Protein AF-A0A938M3X2-F1 (afdb_monomer_lite)

Secondary structure (DSSP, 8-state):
---HHHHHHHHHHHHHHS-EEEESBTBTTEEEEEEEEE-TTSSEEEEEEEEEEGGG--HHHHHHHHHHHHHHHHHHHHHHS---------PPP----------------S---S-------

Structure (mmCIF, N/CA/C/O backbone):
data_AF-A0A938M3X2-F1
#
_entry.id   AF-A0A938M3X2-F1
#
loop_
_atom_site.group_PDB
_atom_site.id
_atom_site.type_symbol
_atom_site.label_atom_id
_atom_site.label_alt_id
_atom_site.label_comp_id
_atom_site.label_asym_id
_atom_site.label_entity_id
_atom_site.label_seq_id
_atom_site.pdbx_PDB_ins_code
_atom_site.Cartn_x
_atom_site.Cartn_y
_atom_site.Cartn_z
_atom_site.occupancy
_atom_site.B_iso_or_equiv
_atom_site.auth_seq_id
_atom_site.auth_comp_id
_atom_site.auth_asym_id
_atom_site.auth_atom_id
_atom_site.pdbx_PDB_model_num
ATOM 1 N N . LEU A 1 1 ? -7.034 -14.547 -14.551 1.00 52.75 1 LEU A N 1
ATOM 2 C CA . LEU A 1 1 ? -7.126 -14.270 -13.098 1.00 52.75 1 LEU A CA 1
ATOM 3 C C . LEU A 1 1 ? -6.204 -15.238 -12.364 1.00 52.75 1 LEU A C 1
ATOM 5 O O . LEU A 1 1 ? -6.145 -16.388 -12.790 1.00 52.75 1 LEU A O 1
ATOM 9 N N . PRO A 1 2 ? -5.453 -14.794 -11.342 1.00 70.31 2 PRO A N 1
ATOM 10 C CA . PRO A 1 2 ? -4.581 -15.675 -10.570 1.00 70.31 2 PRO A CA 1
ATOM 11 C C . PRO A 1 2 ? -5.396 -16.762 -9.856 1.00 70.31 2 PRO A C 1
ATOM 13 O O . PRO A 1 2 ? -6.540 -16.531 -9.470 1.00 70.31 2 PRO A O 1
ATOM 16 N N . ASP A 1 3 ? -4.795 -17.938 -9.675 1.00 91.31 3 ASP A N 1
ATOM 17 C CA . ASP A 1 3 ? -5.397 -19.029 -8.907 1.00 91.31 3 ASP A CA 1
ATOM 18 C C . ASP A 1 3 ? -5.731 -18.591 -7.465 1.00 91.31 3 ASP A C 1
ATOM 20 O O . ASP A 1 3 ? -5.020 -17.785 -6.846 1.00 91.31 3 ASP A O 1
ATOM 24 N N . ALA A 1 4 ? -6.811 -19.153 -6.917 1.00 92.31 4 ALA A N 1
ATOM 25 C CA . ALA A 1 4 ? -7.340 -18.814 -5.606 1.00 92.31 4 ALA A CA 1
ATOM 26 C C . ALA A 1 4 ? -6.290 -18.986 -4.499 1.00 92.31 4 ALA A C 1
ATOM 28 O O . ALA A 1 4 ? -6.208 -18.144 -3.599 1.00 92.31 4 ALA A O 1
ATOM 29 N N . ALA A 1 5 ? -5.440 -20.017 -4.557 1.00 92.56 5 ALA A N 1
ATOM 30 C CA . ALA A 1 5 ? -4.419 -20.229 -3.532 1.00 92.56 5 ALA A CA 1
ATOM 31 C C . ALA A 1 5 ? -3.342 -19.129 -3.555 1.00 92.56 5 ALA A C 1
ATOM 33 O O . ALA A 1 5 ? -2.871 -18.690 -2.498 1.00 92.56 5 ALA A O 1
ATOM 34 N N . CYS A 1 6 ? -2.978 -18.644 -4.748 1.00 91.50 6 CYS A N 1
ATOM 35 C CA . CYS A 1 6 ? -2.032 -17.541 -4.916 1.00 91.50 6 CYS A CA 1
ATOM 36 C C . CYS A 1 6 ? -2.580 -16.241 -4.314 1.00 91.50 6 CYS A C 1
ATOM 38 O O . CYS A 1 6 ? -1.899 -15.598 -3.509 1.00 91.50 6 CYS A O 1
ATOM 40 N N . PHE A 1 7 ? -3.837 -15.914 -4.620 1.00 92.00 7 PHE A N 1
ATOM 41 C CA . PHE A 1 7 ? -4.511 -14.738 -4.076 1.00 92.00 7 PHE A CA 1
ATOM 42 C C . PHE A 1 7 ? -4.554 -14.760 -2.541 1.00 92.00 7 PHE A C 1
ATOM 44 O O . PHE A 1 7 ? -4.111 -13.816 -1.885 1.00 92.00 7 PHE A O 1
ATOM 51 N N . HIS A 1 8 ? -4.990 -15.869 -1.934 1.00 93.62 8 HIS A N 1
ATOM 52 C CA . HIS A 1 8 ? -5.052 -15.986 -0.473 1.00 93.62 8 HIS A CA 1
ATOM 53 C C . HIS A 1 8 ? -3.672 -15.875 0.190 1.00 93.62 8 HIS A C 1
ATOM 55 O O . HIS A 1 8 ? -3.543 -15.288 1.270 1.00 93.62 8 HIS A O 1
ATOM 61 N N . ARG A 1 9 ? -2.622 -16.408 -0.448 1.00 94.19 9 ARG A N 1
ATOM 62 C CA . ARG A 1 9 ? -1.241 -16.268 0.034 1.00 94.19 9 ARG A CA 1
ATOM 63 C C . ARG A 1 9 ? -0.795 -14.808 0.039 1.00 94.19 9 ARG A C 1
ATOM 65 O O . ARG A 1 9 ? -0.215 -14.369 1.035 1.00 94.19 9 ARG A O 1
ATOM 72 N N . GLU A 1 10 ? -1.094 -14.061 -1.017 1.00 93.25 10 GLU A N 1
ATOM 73 C CA . GLU A 1 10 ? -0.736 -12.645 -1.091 1.00 93.25 10 GLU A CA 1
ATOM 74 C C . GLU A 1 10 ? -1.541 -11.804 -0.097 1.00 93.25 10 GLU A C 1
ATOM 76 O O . GLU A 1 10 ? -0.965 -11.004 0.638 1.00 93.25 10 GLU A O 1
ATOM 81 N N . MET A 1 11 ? -2.836 -12.080 0.075 1.00 93.62 11 MET A N 1
ATOM 82 C CA . MET A 1 11 ? -3.647 -11.420 1.104 1.00 93.62 11 MET A CA 1
ATOM 83 C C . MET A 1 11 ? -3.102 -11.656 2.519 1.00 93.62 11 MET A C 1
ATOM 85 O O . MET A 1 11 ? -3.061 -10.728 3.332 1.00 93.62 11 MET A O 1
ATOM 89 N N . ARG A 1 12 ? -2.617 -12.867 2.836 1.00 94.06 12 ARG A N 1
ATOM 90 C CA . ARG A 1 12 ? -1.928 -13.133 4.116 1.00 94.06 12 ARG A CA 1
ATOM 91 C C . ARG A 1 12 ? -0.643 -12.314 4.253 1.00 94.06 12 ARG A C 1
ATOM 93 O O . ARG A 1 12 ? -0.358 -11.807 5.340 1.00 94.06 12 ARG A O 1
ATOM 100 N N . ARG A 1 13 ? 0.126 -12.159 3.171 1.00 93.94 13 ARG A N 1
ATOM 101 C CA . ARG A 1 13 ? 1.345 -11.338 3.153 1.00 93.94 13 ARG A CA 1
ATOM 102 C C . ARG A 1 13 ? 1.022 -9.864 3.388 1.00 93.94 13 ARG A C 1
ATOM 104 O O . ARG A 1 13 ? 1.642 -9.260 4.262 1.00 93.94 13 ARG A O 1
ATOM 111 N N . ILE A 1 14 ? 0.029 -9.327 2.680 1.00 94.50 14 ILE A N 1
ATOM 112 C CA . ILE A 1 14 ? -0.466 -7.950 2.815 1.00 94.50 14 ILE A CA 1
ATOM 113 C C . ILE A 1 14 ? -0.927 -7.690 4.252 1.00 94.50 14 ILE A C 1
ATOM 115 O O . ILE A 1 14 ? -0.463 -6.737 4.874 1.00 94.50 14 ILE A O 1
ATOM 119 N N . ARG A 1 15 ? -1.742 -8.580 4.838 1.00 90.56 15 ARG A N 1
ATOM 120 C CA . ARG A 1 15 ? -2.202 -8.452 6.236 1.00 90.56 15 ARG A CA 1
ATOM 121 C C . ARG A 1 15 ? -1.051 -8.424 7.242 1.00 90.56 15 ARG A C 1
ATOM 123 O O . ARG A 1 15 ? -1.148 -7.711 8.234 1.00 90.56 15 ARG A O 1
ATOM 130 N N . ARG A 1 16 ? 0.028 -9.178 6.998 1.00 90.94 16 ARG A N 1
ATOM 131 C CA . ARG A 1 16 ? 1.209 -9.206 7.875 1.00 90.94 16 ARG A CA 1
ATOM 132 C C . ARG A 1 16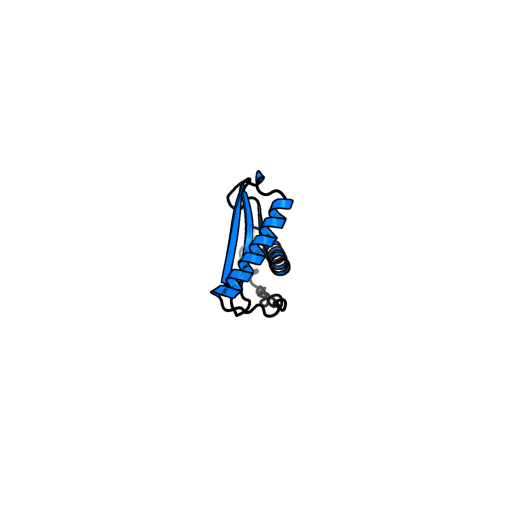 ? 2.086 -7.961 7.735 1.00 90.94 16 ARG A C 1
ATOM 134 O O . ARG A 1 16 ? 2.614 -7.508 8.742 1.00 90.94 16 ARG A O 1
ATOM 141 N N . ARG A 1 17 ? 2.285 -7.453 6.512 1.00 93.06 17 ARG A N 1
ATOM 142 C CA . ARG A 1 17 ? 3.199 -6.324 6.239 1.00 93.06 17 ARG A CA 1
ATOM 143 C C . ARG A 1 17 ? 2.535 -4.948 6.312 1.00 93.06 17 ARG A C 1
ATOM 145 O O . ARG A 1 17 ? 3.238 -3.963 6.472 1.00 93.06 17 ARG A O 1
ATOM 152 N N . GLY A 1 18 ? 1.209 -4.885 6.192 1.00 94.12 18 GLY A N 1
ATOM 153 C CA . GLY A 1 18 ? 0.438 -3.644 6.276 1.00 94.12 18 GLY A CA 1
ATOM 154 C C . GLY A 1 18 ? 0.338 -2.851 4.972 1.00 94.12 18 GLY A C 1
ATOM 155 O O . GLY A 1 18 ? -0.205 -1.761 4.996 1.00 94.12 18 GLY A O 1
ATOM 156 N N . TYR A 1 19 ? 0.814 -3.376 3.844 1.00 96.25 19 TYR A N 1
ATOM 157 C CA . TYR A 1 19 ? 0.751 -2.705 2.543 1.00 96.25 19 TYR A CA 1
ATOM 158 C C . TYR A 1 19 ? 0.671 -3.715 1.391 1.00 96.25 19 TYR A C 1
ATOM 160 O O . TYR A 1 19 ? 0.969 -4.903 1.570 1.00 96.25 19 TYR A O 1
ATOM 168 N N . ALA A 1 20 ? 0.286 -3.242 0.211 1.00 96.62 20 ALA A N 1
ATOM 169 C CA . ALA A 1 20 ? 0.288 -3.964 -1.055 1.00 96.62 20 ALA A CA 1
ATOM 170 C C . ALA A 1 20 ? 1.196 -3.249 -2.064 1.00 96.62 20 ALA A C 1
ATOM 172 O O . ALA A 1 20 ? 1.305 -2.025 -2.041 1.00 96.62 20 ALA A O 1
ATOM 173 N N . VAL A 1 21 ? 1.851 -4.028 -2.924 1.00 95.88 21 VAL A N 1
ATOM 174 C CA . VAL A 1 21 ? 2.609 -3.533 -4.078 1.00 95.88 21 VAL A CA 1
ATOM 175 C C . VAL A 1 21 ? 2.133 -4.334 -5.274 1.00 95.88 21 VAL A C 1
ATOM 177 O O . VAL A 1 21 ? 2.190 -5.565 -5.236 1.00 95.88 21 VAL A O 1
ATOM 180 N N . GLU A 1 22 ? 1.672 -3.640 -6.300 1.00 92.94 22 GLU A N 1
ATOM 181 C CA . GLU A 1 22 ? 1.175 -4.211 -7.543 1.00 92.94 22 GLU A CA 1
ATOM 182 C C . GLU A 1 22 ? 2.006 -3.671 -8.704 1.00 92.94 22 GLU A C 1
ATOM 184 O O . GLU A 1 22 ? 2.343 -2.486 -8.741 1.00 92.94 22 GLU A O 1
ATOM 189 N N . ARG A 1 23 ? 2.379 -4.558 -9.624 1.00 92.62 23 ARG A N 1
ATOM 190 C CA . ARG A 1 23 ? 3.079 -4.212 -10.861 1.00 92.62 23 ARG A CA 1
ATOM 191 C C . ARG A 1 23 ? 2.142 -4.485 -12.023 1.00 92.62 23 ARG A C 1
ATOM 193 O O . ARG A 1 23 ? 1.361 -5.430 -11.959 1.00 92.62 23 ARG A O 1
ATOM 200 N N . ASP A 1 24 ? 2.248 -3.647 -13.037 1.00 86.19 24 ASP A N 1
ATOM 201 C CA . ASP A 1 24 ? 1.408 -3.616 -14.225 1.00 86.19 24 ASP A CA 1
ATOM 202 C C . ASP A 1 24 ? -0.085 -3.421 -13.901 1.00 86.19 24 ASP A C 1
ATOM 204 O O . ASP A 1 24 ? -0.957 -3.987 -14.556 1.00 86.19 24 ASP A O 1
ATOM 208 N N . SER A 1 25 ? -0.380 -2.610 -12.870 1.00 75.50 25 SER A N 1
ATOM 209 C CA . SER A 1 25 ? -1.735 -2.451 -12.309 1.00 75.50 25 SER A CA 1
ATOM 210 C C . SER A 1 25 ? -2.753 -1.861 -13.292 1.00 75.50 25 SER A C 1
ATOM 212 O O . SER A 1 25 ? -3.928 -2.190 -13.208 1.00 75.50 25 SER A O 1
ATOM 214 N N . ASP A 1 26 ? -2.301 -1.025 -14.234 1.00 77.25 26 ASP A N 1
ATOM 215 C CA . ASP A 1 26 ? -3.125 -0.371 -15.269 1.00 77.25 26 ASP A CA 1
ATOM 216 C C . ASP A 1 26 ? -2.487 -0.490 -16.668 1.00 77.25 26 ASP A C 1
ATOM 218 O O . ASP A 1 26 ? -2.649 0.373 -17.532 1.00 77.25 26 ASP A O 1
ATOM 222 N N . GLY A 1 27 ? -1.717 -1.559 -16.884 1.00 74.56 27 GLY A N 1
ATOM 223 C CA . GLY A 1 27 ? -0.938 -1.787 -18.100 1.00 74.56 27 GLY A CA 1
ATOM 224 C C . GLY A 1 27 ? 0.564 -1.850 -17.840 1.00 74.56 27 GLY A C 1
ATOM 225 O O . GLY A 1 27 ? 1.042 -1.567 -16.740 1.00 74.56 27 GLY A O 1
ATOM 226 N N . GLU A 1 28 ? 1.301 -2.258 -18.871 1.00 85.56 28 GLU A N 1
ATOM 227 C CA . GLU A 1 28 ? 2.742 -2.487 -18.793 1.00 85.56 28 GLU A CA 1
ATOM 228 C C . GLU A 1 28 ? 3.486 -1.239 -18.302 1.00 85.56 28 GLU A C 1
ATOM 230 O O . GLU A 1 28 ? 3.310 -0.130 -18.812 1.00 85.56 28 GLU A O 1
ATOM 235 N N . GLY A 1 29 ? 4.331 -1.425 -17.289 1.00 90.62 29 GLY A N 1
ATOM 236 C CA . GLY A 1 29 ? 5.178 -0.358 -16.772 1.00 90.62 29 GLY A CA 1
ATOM 237 C C . GLY A 1 29 ? 4.477 0.592 -15.801 1.00 90.62 29 GLY A C 1
ATOM 238 O O . GLY A 1 29 ? 4.989 1.688 -15.568 1.00 90.62 29 GLY A O 1
ATOM 239 N N . VAL A 1 30 ? 3.357 0.193 -15.195 1.00 93.19 30 VAL A N 1
ATOM 240 C CA . VAL A 1 30 ? 2.731 0.909 -14.069 1.00 93.19 30 VAL A CA 1
ATOM 241 C C . VAL A 1 30 ? 3.001 0.164 -12.765 1.00 93.19 30 VAL A C 1
ATOM 243 O O . VAL A 1 30 ? 2.883 -1.052 -12.697 1.00 93.19 30 VAL A O 1
ATOM 246 N N . VAL A 1 31 ? 3.365 0.876 -11.702 1.00 96.12 31 VAL A N 1
ATOM 247 C CA . VAL A 1 31 ? 3.500 0.308 -10.355 1.00 96.12 31 VAL A CA 1
ATOM 248 C C . VAL A 1 31 ? 2.610 1.085 -9.403 1.00 96.12 31 VAL A C 1
ATOM 250 O O . VAL A 1 31 ? 2.576 2.315 -9.444 1.00 96.12 31 VAL A O 1
ATOM 253 N N . SER A 1 32 ? 1.935 0.358 -8.518 1.00 96.25 32 SER A N 1
ATOM 254 C CA . SER A 1 32 ? 1.066 0.915 -7.488 1.00 96.25 32 SER A CA 1
ATOM 255 C C . SER A 1 32 ? 1.425 0.373 -6.109 1.00 96.25 32 SER A C 1
ATOM 257 O O . SER A 1 32 ? 1.772 -0.797 -5.938 1.00 96.25 32 SER A O 1
ATOM 259 N N . VAL A 1 33 ? 1.342 1.238 -5.101 1.00 97.56 33 VAL A N 1
ATOM 260 C CA . VAL A 1 33 ? 1.541 0.897 -3.688 1.00 97.56 33 VAL A CA 1
ATOM 261 C C . VAL A 1 33 ? 0.332 1.375 -2.898 1.00 97.56 33 VAL A C 1
ATOM 263 O O . VAL A 1 33 ? -0.118 2.500 -3.098 1.00 97.56 33 VAL A O 1
ATOM 266 N N . ALA A 1 34 ? -0.177 0.551 -1.981 1.00 97.44 34 ALA A N 1
ATOM 267 C CA . ALA A 1 34 ? -1.338 0.896 -1.162 1.00 97.44 34 ALA A CA 1
ATOM 268 C C . ALA A 1 34 ? -1.212 0.425 0.293 1.00 97.44 34 ALA A C 1
ATOM 270 O O . ALA A 1 34 ? -0.586 -0.599 0.572 1.00 97.44 34 ALA A O 1
ATOM 271 N N . ALA A 1 35 ? -1.854 1.143 1.2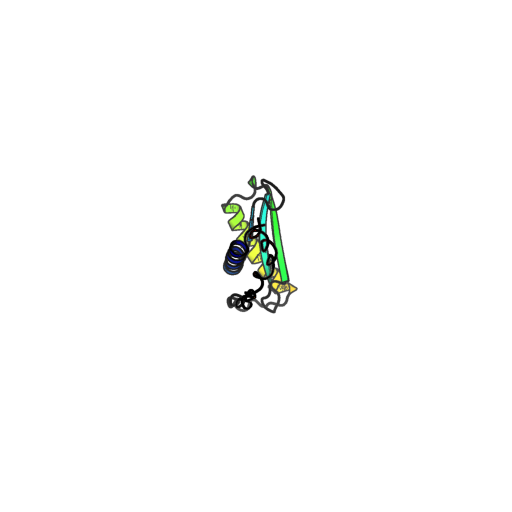16 1.00 97.25 35 ALA A N 1
ATOM 272 C CA . ALA A 1 35 ? -1.973 0.797 2.631 1.00 97.25 35 ALA A CA 1
ATOM 273 C C . ALA A 1 35 ? -3.447 0.841 3.091 1.00 97.25 35 ALA A C 1
ATOM 275 O O . ALA A 1 35 ? -4.211 1.694 2.631 1.00 97.25 35 ALA A O 1
ATOM 276 N N . PRO A 1 36 ? -3.874 -0.071 3.983 1.00 95.69 36 PRO A N 1
ATOM 277 C CA . PRO A 1 36 ? -5.248 -0.143 4.457 1.00 95.69 36 PRO A CA 1
ATOM 278 C C . PRO A 1 36 ? -5.518 0.877 5.568 1.00 95.69 36 PRO A C 1
ATOM 280 O O . PRO A 1 36 ? -4.764 0.964 6.534 1.00 95.69 36 PRO A O 1
ATOM 283 N N . ILE A 1 37 ? -6.654 1.558 5.479 1.00 93.56 37 ILE A N 1
ATOM 284 C CA . ILE A 1 37 ? -7.234 2.378 6.546 1.00 93.56 37 ILE A CA 1
ATOM 285 C C . ILE A 1 37 ? -8.214 1.495 7.317 1.00 93.56 37 ILE A C 1
ATOM 287 O O . ILE A 1 37 ? -9.089 0.851 6.725 1.00 93.56 37 ILE A O 1
ATOM 291 N N . ARG A 1 38 ? -8.067 1.438 8.640 1.00 88.06 38 ARG A N 1
ATOM 292 C CA . ARG A 1 38 ? -8.872 0.564 9.499 1.00 88.06 38 ARG A CA 1
ATOM 293 C C . ARG A 1 38 ? -9.859 1.386 10.315 1.00 88.06 38 ARG A C 1
ATOM 295 O O . ARG A 1 38 ? -9.503 2.430 10.842 1.00 88.06 38 ARG A O 1
ATOM 302 N N . GLY A 1 39 ? -11.093 0.907 10.420 1.00 84.56 39 GLY A N 1
ATOM 303 C CA . GLY A 1 39 ? -12.084 1.473 11.333 1.00 84.56 39 GLY A CA 1
ATOM 304 C C . GLY A 1 39 ? -11.900 0.983 12.771 1.00 84.56 39 GLY A C 1
ATOM 305 O O . GLY A 1 39 ? -11.082 0.103 13.044 1.00 84.56 39 GLY A O 1
ATOM 306 N N . TYR A 1 40 ? -12.727 1.496 13.684 1.00 81.50 40 TYR A N 1
ATOM 307 C CA . TYR A 1 40 ? -12.705 1.168 15.118 1.00 81.50 40 TYR A CA 1
ATOM 308 C C . TYR A 1 40 ? -12.815 -0.338 15.437 1.00 81.50 40 TYR A C 1
ATOM 310 O O . TYR A 1 40 ? -12.338 -0.798 16.470 1.00 81.50 40 TYR A O 1
ATOM 318 N N . THR A 1 41 ? -13.407 -1.134 14.541 1.00 83.75 41 THR A N 1
ATOM 319 C CA . THR A 1 41 ? -13.518 -2.600 14.672 1.00 83.75 41 THR A CA 1
ATOM 320 C C . THR A 1 41 ? -12.236 -3.350 14.287 1.00 83.75 41 THR A C 1
ATOM 322 O O . THR A 1 41 ? -12.204 -4.582 14.311 1.00 83.75 41 THR A O 1
ATOM 325 N N . GLY A 1 42 ? -11.191 -2.638 13.855 1.00 81.50 42 GLY A N 1
ATOM 326 C CA . GLY A 1 42 ? -9.967 -3.209 13.290 1.00 81.50 42 GLY A CA 1
ATOM 327 C C . GLY A 1 42 ? -10.136 -3.773 11.874 1.00 81.50 42 GLY A C 1
ATOM 328 O O . GLY A 1 42 ? -9.169 -4.280 11.296 1.00 81.50 42 GLY A O 1
ATOM 329 N N . GLN A 1 43 ? -11.340 -3.691 11.298 1.00 86.69 43 GLN A N 1
ATOM 330 C CA . GLN A 1 43 ? -11.590 -4.050 9.905 1.00 86.69 43 GLN A CA 1
ATOM 331 C C . GLN A 1 43 ? -11.081 -2.956 8.968 1.00 86.69 43 GLN A C 1
ATOM 333 O O . GLN A 1 43 ? -11.077 -1.777 9.313 1.00 86.69 43 GLN A O 1
ATOM 338 N N . VAL A 1 44 ? -10.646 -3.358 7.773 1.00 90.69 44 VAL A N 1
ATOM 339 C CA . VAL A 1 44 ? -10.261 -2.420 6.714 1.00 90.69 44 VAL A CA 1
ATOM 340 C C . VAL A 1 44 ? -11.532 -1.781 6.159 1.00 90.69 44 VAL A C 1
ATOM 342 O O . VAL A 1 44 ? -12.386 -2.492 5.636 1.00 90.69 44 VAL A O 1
ATOM 345 N N . THR A 1 45 ? -11.644 -0.461 6.280 1.00 91.50 45 THR A N 1
ATOM 346 C CA . THR A 1 45 ? -12.803 0.319 5.809 1.00 91.50 45 THR A CA 1
ATOM 347 C C . THR A 1 45 ? -12.491 1.048 4.504 1.00 91.50 45 THR A C 1
ATOM 349 O O . THR A 1 45 ? -13.383 1.286 3.699 1.00 91.50 45 THR A O 1
ATOM 352 N N . ALA A 1 46 ? -11.220 1.385 4.280 1.00 92.31 46 ALA A N 1
ATOM 353 C CA . ALA A 1 46 ? -10.742 2.039 3.069 1.00 92.31 46 ALA A CA 1
ATOM 354 C C . ALA A 1 46 ? -9.267 1.685 2.821 1.00 92.31 46 ALA A C 1
ATOM 356 O O . ALA A 1 46 ? -8.643 0.961 3.600 1.00 92.31 46 ALA A O 1
ATOM 357 N N . ALA A 1 47 ? -8.688 2.207 1.746 1.00 94.25 47 ALA A N 1
ATOM 358 C CA . ALA A 1 47 ? -7.256 2.146 1.486 1.00 94.25 47 ALA A CA 1
ATOM 359 C C . ALA A 1 47 ? -6.791 3.460 0.856 1.00 94.25 47 ALA A C 1
ATOM 361 O O . ALA A 1 47 ? -7.562 4.134 0.176 1.00 94.25 47 ALA A O 1
ATOM 362 N N . ILE A 1 48 ? -5.526 3.803 1.075 1.00 95.31 48 ILE A N 1
ATOM 363 C CA . ILE A 1 48 ? -4.840 4.902 0.395 1.00 95.31 48 ILE A CA 1
ATOM 364 C C . ILE A 1 48 ? -3.722 4.318 -0.460 1.00 95.31 48 ILE A C 1
ATOM 366 O O . ILE A 1 48 ? -3.015 3.411 -0.017 1.00 95.31 48 ILE A O 1
ATOM 370 N N . GLY A 1 49 ? -3.558 4.819 -1.681 1.00 96.00 49 GLY A N 1
ATOM 371 C CA . GLY A 1 49 ? -2.536 4.329 -2.593 1.00 96.00 49 GLY A CA 1
ATOM 372 C C . GLY A 1 49 ? -2.008 5.395 -3.537 1.00 96.00 49 GLY A C 1
ATOM 373 O O . GLY A 1 49 ? -2.627 6.438 -3.735 1.00 96.00 49 GLY A O 1
ATOM 374 N N . VAL A 1 50 ? -0.833 5.116 -4.089 1.00 96.44 50 VAL A N 1
ATOM 375 C CA . VAL A 1 50 ? -0.159 5.935 -5.097 1.00 96.44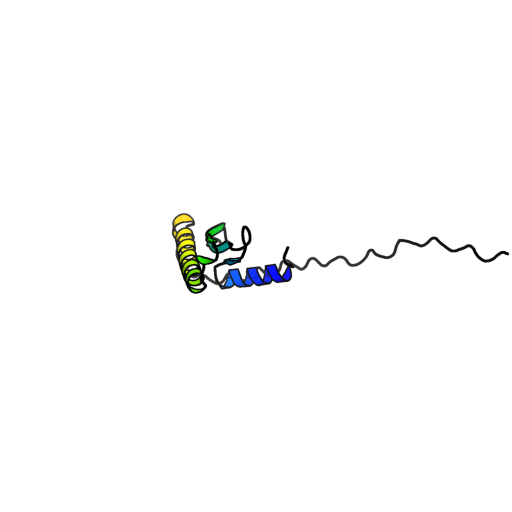 50 VAL A CA 1
ATOM 376 C C . VAL A 1 50 ? 0.309 5.008 -6.207 1.00 96.44 50 VAL A C 1
ATOM 378 O O . VAL A 1 50 ? 0.966 4.002 -5.935 1.00 96.44 50 VAL A O 1
ATOM 381 N N . GLY A 1 51 ? -0.020 5.370 -7.444 1.00 95.25 51 GLY A N 1
ATOM 382 C CA . GLY A 1 51 ? 0.399 4.669 -8.652 1.00 95.25 51 GLY A CA 1
ATOM 383 C C . GLY A 1 51 ? 1.157 5.586 -9.605 1.00 95.25 51 GLY A C 1
ATOM 384 O O . GLY A 1 51 ? 1.047 6.813 -9.535 1.00 95.25 51 GLY A O 1
ATOM 385 N N . GLY A 1 52 ? 1.955 4.996 -10.488 1.00 94.50 52 GLY A N 1
ATOM 386 C CA . GLY A 1 52 ? 2.623 5.728 -11.555 1.00 94.50 52 GLY A CA 1
ATOM 387 C C . GLY A 1 52 ? 3.619 4.886 -12.352 1.00 94.50 52 GLY A C 1
ATOM 388 O O . GLY A 1 52 ? 3.718 3.678 -12.148 1.00 94.50 52 GLY A O 1
ATOM 389 N N . PRO A 1 53 ? 4.375 5.517 -13.267 1.00 94.81 53 PRO A N 1
ATOM 390 C CA . PRO A 1 53 ? 5.307 4.806 -14.136 1.00 94.81 53 PRO A CA 1
ATOM 391 C C . PRO A 1 53 ? 6.402 4.070 -13.354 1.00 94.81 53 PRO A C 1
ATOM 393 O O . PRO A 1 53 ? 7.029 4.654 -12.467 1.00 94.81 53 PRO A O 1
ATOM 396 N N . ALA A 1 54 ? 6.695 2.827 -13.734 1.00 94.44 54 ALA A N 1
ATOM 397 C CA . ALA A 1 54 ? 7.612 1.916 -13.049 1.00 94.44 54 ALA A CA 1
ATOM 398 C C . ALA A 1 54 ? 9.017 2.502 -12.850 1.00 94.44 54 ALA A C 1
ATOM 400 O O . ALA A 1 54 ? 9.635 2.286 -11.811 1.00 94.44 54 ALA A O 1
ATOM 401 N N . PHE A 1 55 ? 9.504 3.321 -13.789 1.00 94.62 55 PHE A N 1
ATOM 402 C CA . PHE A 1 55 ? 10.814 3.972 -13.674 1.00 94.62 55 PHE A CA 1
ATOM 403 C C . PHE A 1 55 ? 10.910 4.969 -12.502 1.00 94.62 55 PHE A C 1
ATOM 405 O O . PHE A 1 55 ? 12.011 5.300 -12.071 1.00 94.62 55 PHE A O 1
ATOM 412 N N . ARG A 1 56 ? 9.776 5.443 -11.957 1.00 95.06 56 ARG A N 1
ATOM 413 C CA . ARG A 1 56 ? 9.726 6.272 -10.735 1.00 95.06 56 ARG A CA 1
ATOM 414 C C . ARG A 1 56 ? 9.601 5.444 -9.453 1.00 95.06 56 ARG A C 1
ATOM 416 O O . ARG A 1 56 ? 9.735 5.993 -8.362 1.00 95.06 56 ARG A O 1
ATOM 423 N N . PHE A 1 57 ? 9.347 4.144 -9.574 1.00 95.94 57 PHE A N 1
ATOM 424 C CA . PHE A 1 57 ? 9.124 3.208 -8.474 1.00 95.94 57 PHE A CA 1
ATOM 425 C C . PHE A 1 57 ? 10.310 2.244 -8.360 1.00 95.94 57 PHE A C 1
ATOM 427 O O . PHE A 1 57 ? 10.171 1.030 -8.491 1.00 95.94 57 PHE A O 1
ATOM 434 N N . THR A 1 58 ? 11.502 2.788 -8.104 1.00 96.19 58 THR A N 1
ATOM 435 C CA . THR A 1 58 ? 12.664 1.966 -7.728 1.00 96.19 58 THR A CA 1
ATOM 436 C C . THR A 1 58 ? 12.378 1.205 -6.430 1.00 96.19 58 THR A C 1
ATOM 438 O O . THR A 1 58 ? 11.546 1.635 -5.631 1.00 96.19 58 THR A O 1
ATOM 441 N N . GLU A 1 59 ? 13.083 0.103 -6.163 1.00 95.50 59 GLU A N 1
ATOM 442 C CA . GLU A 1 59 ? 12.855 -0.685 -4.938 1.00 95.50 59 GLU A CA 1
ATOM 443 C C . GLU A 1 59 ? 12.991 0.155 -3.659 1.00 95.50 59 GLU A C 1
ATOM 445 O O . GLU A 1 59 ? 12.135 0.091 -2.776 1.00 95.50 59 GLU A O 1
ATOM 450 N N . THR A 1 60 ? 14.010 1.017 -3.583 1.00 97.00 60 THR A N 1
ATOM 451 C CA . THR A 1 60 ? 14.184 1.953 -2.462 1.00 97.00 60 THR A CA 1
ATOM 452 C C . THR A 1 60 ? 12.978 2.879 -2.327 1.00 97.00 60 THR A C 1
ATOM 454 O O . THR A 1 60 ? 12.448 3.056 -1.228 1.00 97.00 60 THR A O 1
ATOM 457 N N . ARG A 1 61 ? 12.484 3.414 -3.451 1.00 96.69 61 ARG A N 1
ATOM 458 C CA . ARG A 1 61 ? 11.333 4.316 -3.450 1.00 96.69 61 ARG A CA 1
ATOM 459 C C . ARG A 1 61 ? 10.043 3.606 -3.053 1.00 96.69 61 ARG A C 1
ATOM 461 O O . ARG A 1 61 ? 9.247 4.175 -2.312 1.00 96.69 61 ARG A O 1
ATOM 468 N N . ILE A 1 62 ? 9.841 2.364 -3.489 1.00 97.12 62 ILE A N 1
ATOM 469 C CA . ILE A 1 62 ? 8.703 1.535 -3.076 1.00 97.12 62 ILE A CA 1
ATOM 470 C C . ILE A 1 62 ? 8.723 1.341 -1.558 1.00 97.12 62 ILE A C 1
ATOM 472 O O . ILE A 1 62 ? 7.696 1.539 -0.913 1.00 97.12 62 ILE A O 1
ATOM 476 N N . VAL A 1 63 ? 9.875 1.001 -0.971 1.00 96.38 63 VAL A N 1
ATOM 477 C CA . VAL A 1 63 ? 10.005 0.823 0.486 1.00 96.38 63 VAL A CA 1
ATOM 478 C C . VAL A 1 63 ? 9.661 2.110 1.243 1.00 96.38 63 VAL A C 1
ATOM 480 O O . VAL A 1 63 ? 8.923 2.056 2.230 1.00 96.38 63 VAL A O 1
ATOM 483 N N . GLU A 1 64 ? 10.144 3.265 0.781 1.00 97.38 64 GLU A N 1
ATOM 484 C CA . GLU A 1 64 ? 9.792 4.573 1.352 1.00 97.38 64 GLU A CA 1
ATOM 485 C C . GLU A 1 64 ? 8.291 4.863 1.255 1.00 97.38 64 GLU A C 1
ATOM 487 O O . GLU A 1 64 ? 7.663 5.205 2.258 1.00 97.38 64 GLU A O 1
ATOM 492 N N . LEU A 1 65 ? 7.704 4.687 0.067 1.00 97.56 65 LEU A N 1
ATOM 493 C CA . LEU A 1 65 ? 6.279 4.913 -0.173 1.00 97.56 65 LEU A CA 1
ATOM 494 C C . LEU A 1 65 ? 5.411 3.994 0.688 1.00 97.56 65 LEU A C 1
ATOM 496 O O . LEU A 1 65 ? 4.436 4.461 1.267 1.00 97.56 65 LEU A O 1
ATOM 500 N N . CYS A 1 66 ? 5.783 2.719 0.838 1.00 96.94 66 CYS A N 1
ATOM 501 C CA . CYS A 1 66 ? 5.074 1.781 1.710 1.00 96.94 66 CYS A CA 1
ATOM 502 C C . CYS A 1 66 ? 5.059 2.280 3.159 1.00 96.94 66 CYS A C 1
ATOM 504 O O . CYS A 1 66 ? 4.009 2.289 3.794 1.00 96.94 66 CYS A O 1
ATOM 506 N N . ARG A 1 67 ? 6.212 2.719 3.682 1.00 9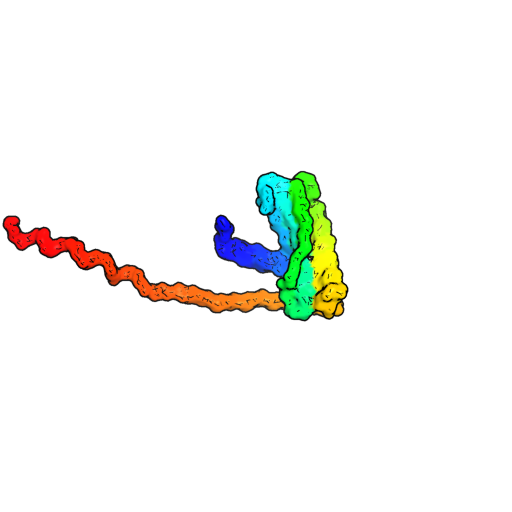6.19 67 ARG A N 1
ATOM 507 C CA . ARG A 1 67 ? 6.318 3.242 5.055 1.00 96.19 67 ARG A CA 1
ATOM 508 C C . ARG A 1 67 ? 5.473 4.499 5.247 1.00 96.19 67 ARG A C 1
ATOM 510 O O . ARG A 1 67 ? 4.739 4.587 6.226 1.00 96.19 67 ARG A O 1
ATOM 517 N N . LEU A 1 68 ? 5.555 5.438 4.305 1.00 97.25 68 LEU A N 1
ATOM 518 C CA . LEU A 1 68 ? 4.782 6.679 4.345 1.00 97.25 68 LEU A CA 1
ATOM 519 C C . LEU A 1 68 ? 3.278 6.412 4.271 1.00 97.25 68 LEU A C 1
ATOM 521 O O . LEU A 1 68 ? 2.523 6.972 5.057 1.00 97.25 68 LEU A O 1
ATOM 525 N N . LEU A 1 69 ? 2.836 5.546 3.358 1.00 97.12 69 LEU A N 1
ATOM 526 C CA . LEU A 1 69 ? 1.420 5.223 3.203 1.00 97.12 69 LEU A CA 1
ATOM 527 C C . LEU A 1 69 ? 0.855 4.519 4.434 1.00 97.12 69 LEU A C 1
ATOM 529 O O . LEU A 1 69 ? -0.272 4.817 4.812 1.00 97.12 69 LEU A O 1
ATOM 533 N N . VAL A 1 70 ? 1.625 3.639 5.084 1.00 95.94 70 VAL A N 1
ATOM 534 C CA . VAL A 1 70 ? 1.205 3.007 6.344 1.00 95.94 70 VAL A CA 1
ATOM 535 C C . VAL A 1 70 ? 1.049 4.045 7.456 1.00 95.94 70 VAL A C 1
ATOM 537 O O . VAL A 1 70 ? -0.024 4.113 8.044 1.00 95.94 70 VAL A O 1
ATOM 540 N N . ASP A 1 71 ? 2.048 4.909 7.688 1.00 95.50 71 ASP A N 1
ATOM 541 C CA . ASP A 1 71 ? 1.943 5.988 8.691 1.00 95.50 71 ASP A CA 1
ATOM 542 C C . ASP A 1 71 ? 0.735 6.897 8.418 1.00 95.50 71 ASP A C 1
ATOM 544 O O . ASP A 1 71 ? -0.025 7.230 9.325 1.00 95.50 71 ASP A O 1
ATOM 548 N N . ARG A 1 72 ? 0.507 7.268 7.154 1.00 95.69 72 ARG A N 1
ATOM 549 C CA . ARG A 1 72 ? -0.635 8.108 6.777 1.00 95.69 72 ARG A CA 1
ATOM 550 C C . ARG A 1 72 ? -1.971 7.393 6.945 1.00 95.69 72 ARG A C 1
ATOM 552 O O . ARG A 1 72 ? -2.907 8.004 7.452 1.00 95.69 72 ARG A O 1
ATOM 559 N N . ALA A 1 73 ? -2.066 6.122 6.568 1.00 94.56 73 ALA A N 1
ATOM 560 C CA . ALA A 1 73 ? -3.279 5.335 6.758 1.00 94.56 73 ALA A CA 1
ATOM 561 C C . ALA A 1 73 ? -3.619 5.172 8.247 1.00 94.56 73 ALA A C 1
ATOM 563 O O . ALA A 1 73 ? -4.786 5.291 8.625 1.00 94.56 73 ALA A O 1
ATOM 564 N N . ASP A 1 74 ? -2.611 4.960 9.095 1.00 91.44 74 ASP A N 1
ATOM 565 C CA . ASP A 1 74 ? -2.784 4.842 10.542 1.00 91.44 74 ASP A CA 1
ATOM 566 C C . ASP A 1 74 ? -3.229 6.178 11.168 1.00 91.44 74 ASP A C 1
ATOM 568 O O . ASP A 1 74 ? -4.140 6.186 11.995 1.00 91.44 74 ASP A O 1
ATOM 572 N N . ARG A 1 75 ? -2.689 7.321 10.718 1.00 92.31 75 ARG A N 1
ATOM 573 C CA . ARG A 1 75 ? -3.158 8.654 11.155 1.00 92.31 75 ARG A CA 1
ATOM 574 C C . ARG A 1 75 ? -4.601 8.931 10.761 1.00 92.31 75 ARG A C 1
ATOM 576 O O . ARG A 1 75 ? -5.384 9.346 11.605 1.00 92.31 75 ARG A O 1
ATOM 583 N N . VAL A 1 76 ? -4.978 8.647 9.512 1.00 91.31 76 VAL A N 1
ATOM 584 C CA . VAL A 1 76 ? -6.374 8.798 9.059 1.00 91.31 76 VAL A CA 1
ATOM 585 C C . VAL A 1 76 ? -7.304 7.908 9.883 1.00 91.31 76 VAL A C 1
ATOM 587 O O . VAL A 1 76 ? -8.377 8.344 10.299 1.00 91.31 76 VAL A O 1
ATOM 590 N N . SER A 1 77 ? -6.876 6.675 10.163 1.00 89.00 77 SER A N 1
ATOM 591 C CA . SER A 1 77 ? -7.611 5.752 11.031 1.00 89.00 77 SER A CA 1
ATOM 592 C C . SER A 1 77 ? -7.817 6.355 12.430 1.00 89.00 77 SER A C 1
ATOM 594 O O . SER A 1 77 ? -8.911 6.260 12.987 1.00 89.00 77 SER A O 1
ATOM 596 N N . ALA A 1 78 ? -6.801 7.026 12.978 1.00 86.38 78 ALA A N 1
ATOM 597 C CA . ALA A 1 78 ? -6.867 7.642 14.297 1.00 86.38 78 ALA A CA 1
ATOM 598 C C . ALA A 1 78 ? -7.738 8.905 14.358 1.00 86.38 78 ALA A C 1
ATOM 600 O O . ALA A 1 78 ? -8.597 9.027 15.230 1.00 86.38 78 ALA A O 1
ATOM 601 N N . GLU A 1 79 ? -7.540 9.826 13.418 1.00 85.50 79 GLU A N 1
ATOM 602 C CA . GLU A 1 79 ? -8.158 11.155 13.423 1.00 85.50 79 GLU A CA 1
ATOM 603 C C . GLU A 1 79 ? -9.619 11.132 12.964 1.00 85.50 79 GLU A C 1
ATOM 605 O O . GLU A 1 79 ? -10.456 11.840 13.519 1.00 85.50 79 GLU A O 1
ATOM 610 N N . VAL A 1 80 ? -9.938 10.315 11.955 1.00 77.25 80 VAL A N 1
ATOM 611 C CA . VAL A 1 80 ? -11.247 10.353 11.281 1.00 77.25 80 VAL A CA 1
ATOM 612 C C . VAL A 1 80 ? -12.176 9.247 11.774 1.00 77.25 80 VAL A C 1
ATOM 614 O O . VAL A 1 80 ? -13.392 9.425 11.801 1.00 77.25 80 VAL A O 1
ATOM 617 N N . LEU A 1 81 ? -11.624 8.097 12.174 1.00 76.56 81 LEU A N 1
ATOM 618 C CA . LEU A 1 81 ? -12.407 6.905 12.529 1.00 76.56 81 LEU A CA 1
ATOM 619 C C . LEU A 1 81 ? -12.404 6.597 14.036 1.00 76.56 81 LEU A C 1
ATOM 621 O O . LEU A 1 81 ? -12.909 5.548 14.441 1.00 76.56 81 LEU A O 1
ATOM 625 N N . GLY A 1 82 ? -11.874 7.510 14.860 1.00 61.59 82 GLY A N 1
ATOM 626 C CA . GLY A 1 82 ? -11.951 7.451 16.324 1.00 61.59 82 GLY A CA 1
ATOM 627 C C . GLY A 1 82 ? -11.042 6.408 16.977 1.00 61.59 82 GLY A C 1
ATOM 628 O O . GLY A 1 82 ? -11.302 5.993 18.107 1.00 61.59 82 GLY A O 1
ATOM 629 N N . LEU A 1 83 ? -9.987 5.959 16.291 1.00 61.53 83 LEU A N 1
ATOM 630 C CA . LEU A 1 83 ? -8.985 5.075 16.883 1.00 61.53 83 LEU A CA 1
ATOM 631 C C . LEU A 1 83 ? -7.976 5.902 17.692 1.00 61.53 83 LEU A C 1
ATOM 633 O O . LEU A 1 83 ? -7.042 6.483 17.151 1.00 61.53 83 LEU A O 1
ATOM 637 N N . THR A 1 84 ? -8.084 5.908 19.019 1.00 47.22 84 THR A N 1
ATOM 638 C CA . THR A 1 84 ? -6.890 6.205 19.823 1.00 47.22 84 THR A CA 1
ATOM 639 C C . THR A 1 84 ? -5.823 5.149 19.498 1.00 47.22 84 THR A C 1
ATOM 641 O O . THR A 1 84 ? -6.187 4.003 19.216 1.00 47.22 84 THR A O 1
ATOM 644 N N . PRO A 1 85 ? -4.517 5.488 19.477 1.00 44.84 85 PRO A N 1
ATOM 645 C CA . PRO A 1 85 ? -3.453 4.550 19.122 1.00 44.84 85 PRO A CA 1
ATOM 646 C C . PRO A 1 85 ? -3.268 3.524 20.249 1.00 44.84 85 PRO A C 1
ATOM 648 O O . PRO A 1 85 ? -2.296 3.537 20.997 1.00 44.84 85 PRO A O 1
ATOM 651 N N . VAL A 1 86 ? -4.239 2.631 20.406 1.00 40.06 86 VAL A N 1
ATOM 652 C CA . VAL A 1 86 ? -4.226 1.536 21.360 1.00 40.06 86 VAL A CA 1
ATOM 653 C C . VAL A 1 86 ? -3.889 0.285 20.577 1.00 40.06 86 VAL A C 1
ATOM 655 O O . VAL A 1 86 ? -4.710 -0.244 19.836 1.00 40.06 86 VAL A O 1
ATOM 658 N N . GLY A 1 87 ? -2.637 -0.143 20.748 1.00 43.97 87 GLY A N 1
ATOM 659 C CA . GLY A 1 87 ? -2.140 -1.497 20.537 1.00 43.97 87 GLY A CA 1
ATOM 660 C C . GLY A 1 87 ? -2.827 -2.288 19.431 1.00 43.97 87 GLY A C 1
ATOM 661 O O . GLY A 1 87 ? -3.818 -2.975 19.679 1.00 43.97 87 GLY A O 1
ATOM 662 N N . LEU A 1 88 ? -2.216 -2.296 18.245 1.00 44.12 88 LEU A N 1
ATOM 663 C CA . LEU A 1 88 ? -2.471 -3.296 17.212 1.00 44.12 88 LEU A CA 1
ATOM 664 C C . LEU A 1 88 ? -2.213 -4.703 17.784 1.00 44.12 88 LEU A C 1
ATOM 666 O O . LEU A 1 88 ? -1.148 -5.292 17.595 1.00 44.12 88 LEU A O 1
ATOM 670 N N . LYS A 1 89 ? -3.200 -5.293 18.463 1.00 39.81 89 LYS A N 1
ATOM 671 C CA . LYS A 1 89 ? -3.279 -6.746 18.566 1.00 39.81 89 LYS A CA 1
ATOM 672 C C . LYS A 1 89 ? -3.492 -7.229 17.143 1.00 39.81 89 LYS A C 1
ATOM 674 O O . LYS A 1 89 ? -4.506 -6.905 16.526 1.00 39.81 89 LYS A O 1
ATOM 679 N N . LYS A 1 90 ? -2.503 -7.960 16.614 1.00 40.56 90 LYS A N 1
ATOM 680 C CA . LYS A 1 90 ? -2.612 -8.728 15.367 1.00 40.56 90 LYS A CA 1
ATOM 681 C C . LYS A 1 90 ? -4.021 -9.303 15.295 1.00 40.56 90 LYS A C 1
ATOM 683 O O . LYS A 1 90 ? -4.369 -10.155 16.110 1.00 40.56 90 LYS A O 1
ATOM 688 N N . LEU A 1 91 ? -4.815 -8.827 14.340 1.00 41.06 91 LEU A N 1
ATOM 689 C CA . LEU A 1 91 ? -6.105 -9.435 14.069 1.00 41.06 91 LEU A CA 1
ATOM 690 C C . LEU A 1 91 ? -5.819 -10.914 13.772 1.00 41.06 91 LEU A C 1
ATOM 692 O O . LEU A 1 91 ? -4.972 -11.176 12.903 1.00 41.06 91 LEU A O 1
ATOM 696 N N . PRO A 1 92 ? -6.445 -11.874 14.479 1.00 34.56 92 PRO A N 1
ATOM 697 C CA . PRO A 1 92 ? -6.310 -13.263 14.091 1.00 34.56 92 PRO A CA 1
ATOM 698 C C . PRO A 1 92 ? -6.680 -13.357 12.612 1.00 34.56 92 PRO A C 1
ATOM 700 O O . PRO A 1 92 ? -7.628 -12.713 12.138 1.00 34.56 92 PRO A O 1
ATOM 703 N N . ALA A 1 93 ? -5.859 -14.089 11.857 1.00 43.97 93 ALA A N 1
ATOM 704 C CA . ALA A 1 93 ? -6.214 -14.456 10.499 1.00 43.97 93 ALA A CA 1
ATOM 705 C C . ALA A 1 93 ? -7.651 -14.979 10.560 1.00 43.97 93 ALA A C 1
ATOM 707 O O . ALA A 1 93 ? -7.968 -15.778 11.438 1.00 43.97 93 ALA A O 1
ATOM 708 N N . ARG A 1 94 ? -8.522 -14.428 9.706 1.00 41.75 94 ARG A N 1
ATOM 709 C CA . ARG A 1 94 ? -9.928 -14.838 9.618 1.00 41.75 94 ARG A CA 1
ATOM 710 C C . ARG A 1 94 ? -9.911 -16.369 9.621 1.00 41.75 94 ARG A C 1
ATOM 712 O O . ARG A 1 94 ? -9.248 -16.919 8.741 1.00 41.75 94 ARG A O 1
ATOM 719 N N . SER A 1 95 ? -10.509 -17.010 10.633 1.00 44.09 95 SER A N 1
ATOM 720 C CA . SER A 1 95 ? -10.651 -18.466 10.631 1.00 44.09 95 SER A CA 1
ATOM 721 C C . SER A 1 95 ? -11.258 -18.813 9.286 1.00 44.09 95 SER A C 1
ATOM 723 O O . SER A 1 95 ? -12.226 -18.161 8.874 1.00 44.09 95 SER A O 1
ATOM 725 N N . GLU A 1 96 ? -10.606 -19.721 8.570 1.00 40.75 96 GLU A N 1
ATOM 726 C CA . GLU A 1 96 ? -11.035 -20.163 7.255 1.00 40.75 96 GLU A CA 1
ATOM 727 C C . GLU A 1 96 ? -12.542 -20.417 7.322 1.00 40.75 96 GLU A C 1
ATOM 729 O O . GLU A 1 96 ? -13.025 -21.127 8.207 1.00 40.75 96 GLU A O 1
ATOM 734 N N . ALA A 1 97 ? -13.301 -19.727 6.464 1.00 37.62 97 ALA A N 1
ATOM 735 C CA . ALA A 1 97 ? -14.692 -20.091 6.260 1.00 37.62 97 ALA A CA 1
ATOM 736 C C . ALA A 1 97 ? -14.693 -21.591 5.942 1.00 37.62 97 ALA A C 1
ATOM 7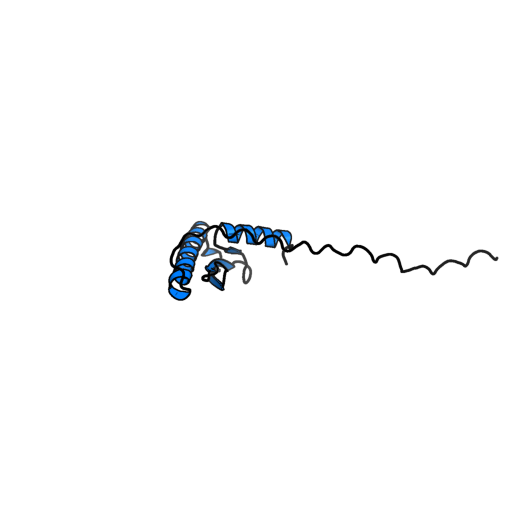38 O O . ALA A 1 97 ? -13.808 -22.014 5.190 1.00 37.62 97 ALA A O 1
ATOM 739 N N . PRO A 1 98 ? -15.596 -22.388 6.538 1.00 35.28 98 PRO A N 1
ATOM 740 C CA . PRO A 1 98 ? -15.551 -23.828 6.379 1.00 35.28 98 PRO A CA 1
ATOM 741 C C . PRO A 1 98 ? -15.529 -24.130 4.888 1.00 35.28 98 PRO A C 1
ATOM 743 O O . PRO A 1 98 ? -16.384 -23.647 4.141 1.00 35.28 98 PRO A O 1
ATOM 746 N N . GLU A 1 99 ? -14.488 -24.857 4.484 1.00 41.94 99 GLU A N 1
ATOM 747 C CA . GLU A 1 99 ? -14.324 -25.420 3.155 1.00 41.94 99 GLU A CA 1
ATOM 748 C C . GLU A 1 99 ? -15.693 -25.935 2.718 1.00 41.94 99 GLU A C 1
ATOM 750 O O . GLU A 1 99 ? -16.291 -26.795 3.376 1.00 41.94 99 GLU A O 1
ATOM 755 N N . SER A 1 100 ? -16.241 -25.335 1.662 1.00 42.78 100 SER A N 1
ATOM 756 C CA . SER A 1 100 ? -17.445 -25.852 1.039 1.00 42.78 100 SER A CA 1
ATOM 757 C C . SER A 1 100 ? -17.079 -27.239 0.535 1.00 42.78 100 SER A C 1
ATOM 759 O O . SER A 1 100 ? -16.439 -27.395 -0.502 1.00 42.78 100 SER A O 1
ATOM 761 N N . LYS A 1 101 ? -17.420 -28.258 1.331 1.00 41.38 101 LYS A N 1
ATOM 762 C CA . LYS A 1 101 ? -17.372 -29.653 0.916 1.00 41.38 101 LYS A CA 1
ATOM 763 C C . LYS A 1 101 ? -18.117 -29.719 -0.410 1.00 41.38 101 LYS A C 1
ATOM 765 O O . LYS A 1 101 ? -19.336 -29.559 -0.442 1.00 41.38 101 LYS A O 1
ATOM 770 N N . GLN A 1 102 ? -17.372 -29.894 -1.498 1.00 41.03 102 GLN A N 1
ATOM 771 C CA . GLN A 1 102 ? -17.942 -30.219 -2.795 1.00 41.03 102 GLN A CA 1
ATOM 772 C C . GLN A 1 102 ? -18.840 -31.443 -2.589 1.00 41.03 102 GLN A C 1
ATOM 774 O O . GLN A 1 102 ? -18.361 -32.438 -2.032 1.00 41.03 102 GLN A O 1
ATOM 779 N N . PRO A 1 103 ? -20.121 -31.418 -2.991 1.00 37.50 103 PRO A N 1
ATOM 780 C CA . PRO A 1 103 ? -20.880 -32.647 -3.033 1.00 37.50 103 PRO A CA 1
ATOM 781 C C . PRO A 1 103 ? -20.278 -33.503 -4.147 1.00 37.50 103 PRO A C 1
ATOM 783 O O . PRO A 1 103 ? -20.447 -33.247 -5.339 1.00 37.50 103 PRO A O 1
ATOM 786 N N . ALA A 1 104 ? -19.539 -34.531 -3.736 1.00 50.09 104 ALA A N 1
ATOM 787 C CA . ALA A 1 104 ? -19.426 -35.743 -4.519 1.00 50.09 104 ALA A CA 1
ATOM 788 C C . ALA A 1 104 ? -20.845 -36.231 -4.859 1.00 50.09 104 ALA A C 1
ATOM 790 O O . ALA A 1 104 ? -21.749 -36.080 -4.040 1.00 50.09 104 ALA A O 1
ATOM 791 N N . GLN A 1 105 ? -20.978 -36.895 -6.012 1.00 53.59 105 GLN A N 1
ATOM 792 C CA . GLN A 1 105 ? -22.159 -37.623 -6.511 1.00 53.59 105 GLN A CA 1
ATOM 793 C C . GLN A 1 105 ? -23.066 -36.851 -7.487 1.00 53.59 105 GLN A C 1
ATOM 795 O O . GLN A 1 105 ? -24.155 -36.431 -7.127 1.00 53.59 105 GLN A O 1
ATOM 800 N N . HIS A 1 106 ? -22.674 -36.785 -8.768 1.00 41.78 106 HIS A N 1
ATOM 801 C CA . HIS A 1 106 ? -23.598 -37.098 -9.876 1.00 41.78 106 HIS A CA 1
ATOM 802 C C . HIS A 1 106 ? -22.844 -37.283 -11.206 1.00 41.78 106 HIS A C 1
ATOM 804 O O . HIS A 1 106 ? -22.824 -36.411 -12.071 1.00 41.78 106 HIS A O 1
ATOM 810 N N . ARG A 1 107 ? -22.180 -38.429 -11.403 1.00 44.81 107 ARG A N 1
ATOM 811 C CA . ARG A 1 107 ? -21.679 -38.800 -12.737 1.00 44.81 107 ARG A CA 1
ATOM 812 C C . ARG A 1 107 ? -21.747 -40.302 -12.963 1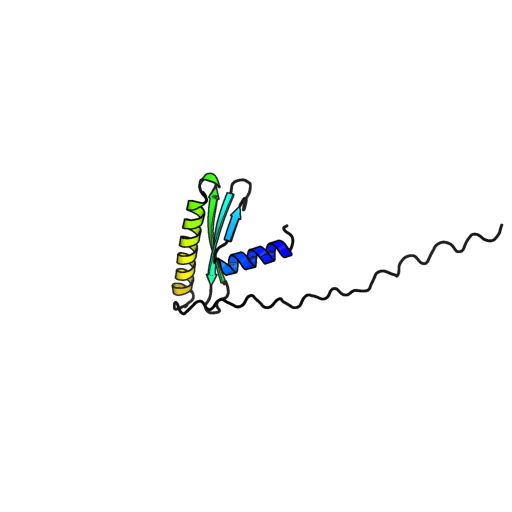.00 44.81 107 ARG A C 1
ATOM 814 O O . ARG A 1 107 ? -20.726 -40.952 -13.119 1.00 44.81 107 ARG A O 1
ATOM 821 N N . GLN A 1 108 ? -22.964 -40.839 -12.986 1.00 43.78 108 GLN A N 1
ATOM 822 C CA . GLN A 1 108 ? -23.246 -42.120 -13.637 1.00 43.78 108 GLN A CA 1
ATOM 823 C C . GLN A 1 108 ? -24.750 -42.274 -13.876 1.00 43.78 108 GLN A C 1
ATOM 825 O O . GLN A 1 108 ? -25.425 -43.072 -13.245 1.00 43.78 108 GLN A O 1
ATOM 830 N N . LEU A 1 109 ? -25.294 -41.465 -14.786 1.00 43.91 109 LEU A N 1
ATOM 831 C CA . LEU A 1 109 ? -26.596 -41.757 -15.383 1.00 43.91 109 LEU A CA 1
ATOM 832 C C . LEU A 1 109 ? -26.701 -41.130 -16.778 1.00 43.91 109 LEU A C 1
ATOM 834 O O . LEU A 1 109 ? -27.576 -40.321 -17.041 1.00 43.91 109 LEU A O 1
ATOM 838 N N . PHE A 1 110 ? -25.771 -41.461 -17.674 1.00 36.44 110 PHE A N 1
ATOM 839 C CA . PHE A 1 110 ? -25.959 -41.236 -19.107 1.00 36.44 110 PHE A CA 1
ATOM 840 C C . PHE A 1 110 ? -25.241 -42.342 -19.881 1.00 36.44 110 PHE A C 1
ATOM 842 O O . PHE A 1 110 ? -24.056 -42.576 -19.664 1.00 36.44 110 PHE A O 1
ATOM 849 N N . GLN A 1 111 ? -25.988 -42.979 -20.788 1.00 40.97 111 GLN A N 1
ATOM 850 C CA . GLN A 1 111 ? -25.592 -44.038 -21.730 1.00 40.97 111 GLN A CA 1
ATOM 851 C C . GLN A 1 111 ? -25.717 -45.495 -21.247 1.00 40.97 111 GLN A C 1
ATOM 853 O O . GLN A 1 111 ? -24.878 -46.348 -21.512 1.00 40.97 111 GLN A O 1
ATOM 858 N N . MET A 1 112 ? -26.873 -45.814 -20.662 1.00 40.59 112 MET A N 1
ATOM 859 C CA . MET A 1 112 ? -27.570 -47.061 -20.988 1.00 40.59 112 MET A CA 1
ATOM 860 C C . MET A 1 112 ? -28.417 -46.772 -22.236 1.00 40.59 112 MET A C 1
ATOM 862 O O . MET A 1 112 ? -29.470 -46.164 -22.100 1.00 40.59 112 MET A O 1
ATOM 866 N N . ASN A 1 113 ? -27.894 -47.064 -23.435 1.00 40.31 113 ASN A N 1
ATOM 867 C CA . ASN A 1 113 ? -28.633 -47.316 -24.689 1.00 40.31 113 ASN A CA 1
ATOM 868 C C . ASN A 1 113 ? -27.657 -47.366 -25.875 1.00 40.31 113 ASN A C 1
ATOM 870 O O . ASN A 1 113 ? -27.312 -46.327 -26.430 1.00 40.31 113 ASN A O 1
ATOM 874 N N . SER A 1 114 ? -27.220 -48.584 -26.220 1.00 40.75 114 SER A N 1
ATOM 875 C CA . SER A 1 114 ? -26.636 -49.066 -27.495 1.00 40.75 114 SER A CA 1
ATOM 876 C C . SER A 1 114 ? -25.661 -50.191 -27.133 1.00 40.75 114 SER A C 1
ATOM 878 O O . SER A 1 114 ? -24.490 -49.955 -26.873 1.00 40.75 114 SER A O 1
ATOM 880 N N . SER A 1 115 ? -26.069 -51.448 -26.975 1.00 40.91 115 SER A N 1
ATOM 881 C CA . SER A 1 115 ? -26.141 -52.365 -28.118 1.00 40.91 115 SER A CA 1
ATOM 882 C C . SER A 1 115 ? -26.768 -53.698 -27.678 1.00 40.91 115 SER A C 1
ATOM 884 O O . SER A 1 115 ? -26.077 -54.694 -27.484 1.00 40.91 115 SER A O 1
ATOM 886 N N . ARG A 1 116 ? -28.096 -53.745 -27.527 1.00 52.94 116 ARG A N 1
ATOM 887 C CA . ARG A 1 116 ? -28.859 -54.996 -27.682 1.00 52.94 116 ARG A CA 1
ATOM 888 C C . ARG A 1 116 ? -29.337 -55.075 -29.128 1.00 52.94 116 ARG A C 1
ATOM 890 O O . ARG A 1 116 ? -30.506 -54.856 -29.399 1.00 52.94 116 ARG A O 1
ATOM 897 N N . GLN A 1 117 ? -28.412 -55.323 -30.049 1.00 51.97 117 GLN A N 1
ATOM 898 C CA . GLN A 1 117 ? -28.701 -55.766 -31.416 1.00 51.97 117 GLN A CA 1
ATOM 899 C C . GLN A 1 117 ? -27.390 -56.239 -32.051 1.00 51.97 117 GLN A C 1
ATOM 901 O O . GLN A 1 117 ? -26.659 -55.460 -32.651 1.00 51.97 117 GLN A O 1
ATOM 906 N N . ARG A 1 118 ? -27.058 -57.515 -31.825 1.00 52.06 118 ARG A N 1
ATOM 907 C CA . ARG A 1 118 ? -26.277 -58.381 -32.726 1.00 52.06 118 ARG A CA 1
ATOM 908 C C . ARG A 1 118 ? -26.238 -59.803 -32.149 1.00 52.06 118 ARG A C 1
ATOM 910 O O . ARG A 1 118 ? -25.226 -60.272 -31.655 1.00 52.06 118 ARG A O 1
ATOM 917 N N . MET A 1 119 ? -27.395 -60.459 -32.175 1.00 43.69 119 MET A N 1
ATOM 918 C CA . MET A 1 119 ? -27.523 -61.917 -32.276 1.00 43.69 119 MET A CA 1
ATOM 919 C C . MET A 1 119 ? -28.870 -62.195 -32.942 1.00 43.69 119 MET A C 1
ATOM 921 O O . MET A 1 119 ? -29.912 -62.037 -32.306 1.00 43.69 119 MET A O 1
ATOM 925 N N . ARG A 1 120 ? -28.794 -62.499 -34.242 1.00 44.03 120 ARG A N 1
ATOM 926 C CA . ARG A 1 120 ? -29.788 -63.035 -35.194 1.00 44.03 120 ARG A CA 1
ATOM 927 C C . ARG A 1 120 ? -29.486 -62.412 -36.556 1.00 44.03 120 ARG A C 1
ATOM 929 O O . ARG A 1 120 ? -30.140 -61.447 -36.930 1.00 44.03 120 ARG A O 1
ATOM 936 N N . GLN A 1 121 ? -28.422 -62.878 -37.201 1.00 46.84 121 GLN A N 1
ATOM 937 C CA . GLN A 1 121 ? -28.415 -63.580 -38.491 1.00 46.84 121 GLN A CA 1
ATOM 938 C C . GLN A 1 121 ? -27.054 -64.263 -38.620 1.00 46.84 121 GLN A C 1
ATOM 940 O O . GLN A 1 121 ? -26.072 -63.664 -38.122 1.00 46.84 121 GLN A O 1
#

Foldseek 3Di:
DDDPVVVVVVVVVCLVLQKDWDAQPPHHQKIKIKGFQAAPVRDGPDMDMDMDGNVCVDVVNNVVRNVVRSVVSVVCNVPPRPDDPPDPPSDPDPDPDPDPPDDDDDDPDPDPDDDPDDDDD

Radius of gyration: 25.3 Å; chains: 1; bounding box: 44×75×60 Å

pLDDT: mean 75.67, std 23.38, range [34.56, 97.56]

Sequence (121 aa):
LPDAACFHREMRRIRRRGYAVERDSDGEGVVSVAAPIRGYTGQVTAAIGVGGPAFRFTETRIVELCRLLVDRADRVSAEVLGLTPVGLKKLPARSEAPESKQPAQHRQLFQMNSSRQRMRQ